Protein AF-A0A1M6AS13-F1 (afdb_monomer_lite)

InterPro domains:
  IPR032466 Metal-dependent hydrolase [SSF51556] (1-88)

Structure (mmCIF, N/CA/C/O backbone):
data_AF-A0A1M6AS13-F1
#
_entry.id   AF-A0A1M6AS13-F1
#
loop_
_atom_site.group_PDB
_atom_site.id
_atom_site.type_symbol
_atom_site.label_atom_id
_atom_site.label_alt_id
_atom_site.label_comp_id
_atom_site.label_asym_id
_atom_site.label_entity_id
_atom_site.label_seq_id
_atom_site.pdbx_PDB_ins_code
_atom_site.Cartn_x
_atom_site.Cartn_y
_atom_site.Cartn_z
_atom_site.occupancy
_atom_site.B_iso_or_equiv
_atom_site.auth_seq_id
_atom_site.auth_comp_id
_atom_site.auth_asym_id
_atom_site.auth_atom_id
_atom_site.pdbx_PDB_model_num
ATOM 1 N N . MET A 1 1 ? -21.217 3.360 7.317 1.00 77.12 1 MET A N 1
ATOM 2 C CA . MET A 1 1 ? -19.810 2.975 7.561 1.00 77.12 1 MET A CA 1
ATOM 3 C C . MET A 1 1 ? -19.471 2.854 9.046 1.00 77.12 1 MET A C 1
ATOM 5 O O . MET A 1 1 ? -19.304 1.737 9.492 1.00 77.12 1 MET A O 1
ATOM 9 N N . ARG A 1 2 ? -19.436 3.924 9.858 1.00 86.31 2 ARG A N 1
ATOM 10 C CA . ARG A 1 2 ? -18.914 3.849 11.251 1.00 86.31 2 ARG A CA 1
ATOM 11 C C . ARG A 1 2 ? -19.588 2.840 12.194 1.00 86.31 2 ARG A C 1
ATOM 13 O O . ARG A 1 2 ? -18.895 2.219 12.985 1.00 86.31 2 ARG A O 1
ATOM 20 N N . ALA A 1 3 ? -20.916 2.716 12.149 1.00 88.69 3 ALA A N 1
ATOM 21 C CA . ALA A 1 3 ? -21.631 1.748 12.988 1.00 88.69 3 ALA A CA 1
ATOM 22 C C . ALA A 1 3 ? -21.252 0.307 12.611 1.00 88.69 3 ALA A C 1
ATOM 24 O O . ALA A 1 3 ? -20.806 -0.436 13.471 1.00 88.69 3 ALA A O 1
ATOM 25 N N . LEU A 1 4 ? -21.306 -0.007 11.312 1.00 90.00 4 LEU A N 1
ATOM 26 C CA . LEU A 1 4 ? -20.893 -1.302 10.761 1.00 90.00 4 LEU A CA 1
ATOM 27 C C . LEU A 1 4 ? -19.422 -1.612 11.054 1.00 90.00 4 LEU A C 1
ATOM 29 O O . LEU A 1 4 ? -19.088 -2.724 11.428 1.00 90.00 4 LEU A O 1
ATOM 33 N N . GLY A 1 5 ? -18.540 -0.618 10.923 1.00 87.94 5 GLY A N 1
ATOM 34 C CA . GLY A 1 5 ? -17.125 -0.801 11.229 1.00 87.94 5 GLY A CA 1
ATOM 35 C C . GLY A 1 5 ? -16.879 -1.070 12.714 1.00 87.94 5 GLY A C 1
ATOM 36 O O . GLY A 1 5 ? -16.049 -1.900 13.039 1.00 87.94 5 GLY A O 1
ATOM 37 N N . ARG A 1 6 ? -17.623 -0.437 13.631 1.00 87.94 6 ARG A N 1
ATOM 38 C CA . ARG A 1 6 ? -17.525 -0.772 15.062 1.00 87.94 6 ARG A CA 1
ATOM 39 C C . ARG A 1 6 ? -18.022 -2.177 15.366 1.00 87.94 6 ARG A C 1
ATOM 41 O O . ARG A 1 6 ? -17.339 -2.894 16.079 1.00 87.94 6 ARG A O 1
ATOM 48 N N . GLU A 1 7 ? -19.164 -2.555 14.805 1.00 91.12 7 GLU A N 1
ATOM 49 C CA . GLU A 1 7 ? -19.725 -3.900 14.954 1.00 91.12 7 GLU A CA 1
ATOM 50 C C . GLU A 1 7 ? -18.743 -4.971 14.457 1.00 91.12 7 GLU A C 1
ATOM 52 O O . GLU A 1 7 ? -18.487 -5.948 15.152 1.00 91.12 7 GLU A O 1
ATOM 57 N N . ALA A 1 8 ? -18.115 -4.740 13.302 1.00 89.62 8 ALA A N 1
ATOM 58 C CA . ALA A 1 8 ? -17.075 -5.605 12.754 1.00 89.62 8 ALA A CA 1
ATOM 59 C C . ALA A 1 8 ? -15.860 -5.733 13.694 1.00 89.62 8 ALA A C 1
ATOM 61 O O . ALA A 1 8 ? -15.413 -6.838 13.991 1.00 89.62 8 ALA A O 1
ATOM 62 N N . MET A 1 9 ? -15.354 -4.617 14.227 1.00 87.88 9 MET A N 1
ATOM 63 C CA . MET A 1 9 ? -14.234 -4.649 15.178 1.00 87.88 9 MET A CA 1
ATOM 64 C C . MET A 1 9 ? -14.615 -5.349 16.495 1.00 87.88 9 MET A C 1
ATOM 66 O O . MET A 1 9 ? -13.810 -6.090 17.053 1.00 87.88 9 MET A O 1
ATOM 70 N N . GLU A 1 10 ? -15.847 -5.171 16.985 1.00 88.19 10 GLU A N 1
ATOM 71 C CA . GLU A 1 10 ? -16.383 -5.892 18.153 1.00 88.19 10 GLU A CA 1
ATOM 72 C C . GLU A 1 10 ? -16.534 -7.399 17.892 1.00 88.19 10 GLU A C 1
ATOM 74 O O . GLU A 1 10 ? -16.391 -8.200 18.817 1.00 88.19 10 GLU A O 1
ATOM 79 N N . ALA A 1 11 ? -16.754 -7.794 16.635 1.00 91.69 11 ALA A N 1
ATOM 80 C CA . ALA A 1 11 ? -16.775 -9.186 16.198 1.00 91.69 11 ALA A CA 1
ATOM 81 C C . ALA A 1 11 ? -15.372 -9.821 16.068 1.00 91.69 11 ALA A C 1
ATOM 83 O O . ALA A 1 11 ? -15.275 -11.020 15.808 1.00 91.69 11 ALA A O 1
ATOM 84 N N . GLY A 1 12 ? -14.296 -9.056 16.294 1.00 88.69 12 GLY A N 1
ATOM 85 C CA . GLY A 1 12 ? -12.916 -9.550 16.302 1.00 88.69 12 GLY A CA 1
ATOM 86 C C . GLY A 1 12 ? -12.116 -9.261 15.032 1.00 88.69 12 GLY A C 1
ATOM 87 O O . GLY A 1 12 ? -11.034 -9.826 14.868 1.00 88.69 12 GLY A O 1
ATOM 88 N N . GLU A 1 13 ? -12.612 -8.395 14.144 1.00 88.69 13 GLU A N 1
ATOM 89 C CA . GLU A 1 13 ? -11.827 -7.928 12.999 1.00 88.69 13 GLU A CA 1
ATOM 90 C C . GLU A 1 13 ? -10.572 -7.169 13.451 1.00 88.69 13 GLU A C 1
ATOM 92 O O . GLU A 1 13 ? -10.572 -6.432 14.440 1.00 88.69 13 GLU A O 1
ATOM 97 N N . LEU A 1 14 ? -9.483 -7.343 12.701 1.00 86.88 14 LEU A N 1
ATOM 98 C CA . LEU A 1 14 ? -8.167 -6.794 13.051 1.00 86.88 14 LEU A CA 1
ATOM 99 C C . LEU A 1 14 ? -7.941 -5.372 12.519 1.00 86.88 14 LEU A C 1
ATOM 101 O O . LEU A 1 14 ? -6.972 -4.705 12.895 1.00 86.88 14 LEU A O 1
ATOM 105 N N . GLY A 1 15 ? -8.794 -4.908 11.607 1.00 89.75 15 GLY A N 1
ATOM 106 C CA . GLY A 1 15 ? -8.512 -3.698 10.858 1.00 89.75 15 GLY A CA 1
ATOM 107 C C . GLY A 1 15 ? -9.488 -3.390 9.733 1.00 89.75 15 GLY A C 1
ATOM 108 O O . GLY A 1 15 ? -10.578 -3.949 9.645 1.00 89.75 15 GLY A O 1
ATOM 109 N N . LEU A 1 16 ? -9.071 -2.474 8.862 1.00 91.88 16 LEU A N 1
ATOM 110 C CA . LEU A 1 16 ? -9.825 -2.036 7.690 1.00 91.88 16 LEU A CA 1
ATOM 111 C C . LEU A 1 16 ? -8.931 -2.080 6.453 1.00 91.88 16 LEU A C 1
ATOM 113 O O . LEU A 1 16 ? -7.812 -1.574 6.489 1.00 91.88 16 LEU A O 1
ATOM 117 N N . SER A 1 17 ? -9.463 -2.601 5.349 1.00 93.38 17 SER A N 1
ATOM 118 C CA . SER A 1 17 ? -8.851 -2.479 4.026 1.00 93.38 17 SER A CA 1
ATOM 119 C C . SER A 1 17 ? -9.636 -1.513 3.135 1.00 93.38 17 SER A C 1
ATOM 121 O O . SER A 1 17 ? -10.853 -1.367 3.276 1.00 93.38 17 SER A O 1
ATOM 123 N N . THR A 1 18 ? -8.949 -0.836 2.213 1.00 94.31 18 THR A N 1
ATOM 124 C CA . THR A 1 18 ? -9.572 0.059 1.222 1.00 94.31 18 THR A CA 1
ATOM 125 C C . THR A 1 18 ? -9.008 -0.144 -0.180 1.00 94.31 18 THR A C 1
ATOM 127 O O . THR A 1 18 ? -7.869 -0.575 -0.349 1.00 94.31 18 THR A O 1
ATOM 130 N N . GLY A 1 19 ? -9.814 0.188 -1.193 1.00 94.75 19 GLY A N 1
ATOM 131 C CA . GLY A 1 19 ? -9.405 0.211 -2.597 1.00 94.75 19 GLY A CA 1
ATOM 132 C C . GLY A 1 19 ? -9.729 1.548 -3.246 1.00 94.75 19 GLY A C 1
ATOM 133 O O . GLY A 1 19 ? -10.820 1.725 -3.784 1.00 94.75 19 GLY A O 1
ATOM 134 N N . LEU A 1 20 ? -8.795 2.496 -3.163 1.00 95.75 20 LEU A N 1
ATOM 135 C CA . LEU A 1 20 ? -9.002 3.891 -3.563 1.00 95.75 20 LEU A CA 1
ATOM 136 C C . LEU A 1 20 ? -8.778 4.129 -5.057 1.00 95.75 20 LEU A C 1
ATOM 138 O O . LEU A 1 20 ? -9.250 5.132 -5.587 1.00 95.75 20 LEU A O 1
ATOM 142 N N . LEU A 1 21 ? -8.099 3.211 -5.748 1.00 93.88 21 LEU A N 1
ATOM 143 C CA . LEU A 1 21 ? -7.934 3.269 -7.201 1.00 93.88 21 LEU A CA 1
ATOM 144 C C . LEU A 1 21 ? -9.266 3.060 -7.948 1.00 93.88 21 LEU A C 1
ATOM 146 O O . LEU A 1 21 ? -9.459 3.578 -9.047 1.00 93.88 21 LEU A O 1
ATOM 150 N N . TYR A 1 22 ? -10.203 2.315 -7.357 1.00 91.94 22 TYR A N 1
ATOM 151 C CA . TYR A 1 22 ? -11.423 1.860 -8.026 1.00 91.94 22 TYR A CA 1
ATOM 152 C C . TYR A 1 22 ? -12.679 2.541 -7.484 1.00 91.94 22 TYR A C 1
ATOM 154 O O . TYR A 1 22 ? -12.740 2.963 -6.330 1.00 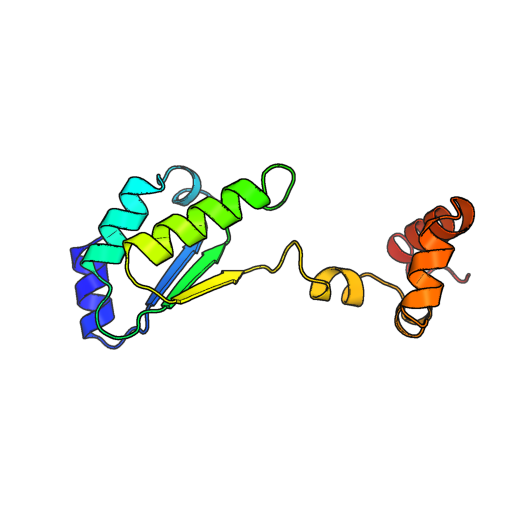91.94 22 TYR A O 1
ATOM 162 N N . ALA A 1 23 ? -13.732 2.593 -8.301 1.00 93.50 23 ALA A N 1
ATOM 163 C CA . ALA A 1 23 ? -15.052 2.958 -7.805 1.00 93.50 23 ALA A CA 1
ATOM 164 C C . ALA A 1 23 ? -15.581 1.883 -6.826 1.00 93.50 23 ALA A C 1
ATOM 166 O O . ALA A 1 23 ? -15.385 0.692 -7.073 1.00 93.50 23 ALA A O 1
ATOM 167 N N . PRO A 1 24 ? -16.284 2.273 -5.744 1.00 91.81 24 PRO A N 1
ATOM 168 C CA . PRO A 1 24 ? -16.618 3.650 -5.362 1.00 91.81 24 PRO A CA 1
ATOM 169 C C . PRO A 1 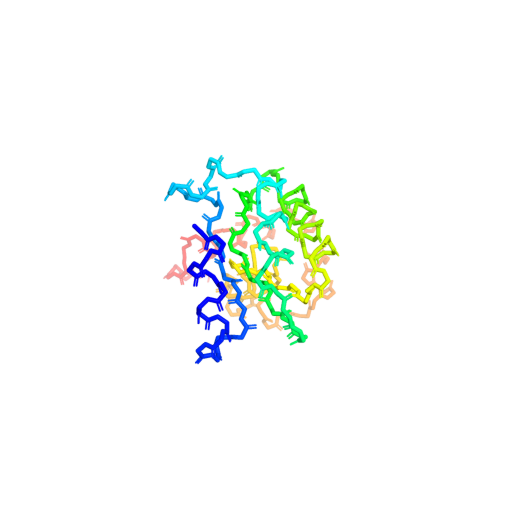24 ? -15.531 4.368 -4.537 1.00 91.81 24 PRO A C 1
ATOM 171 O O . PRO A 1 24 ? -15.662 5.566 -4.299 1.00 91.81 24 PRO A O 1
ATOM 174 N N . GLY A 1 25 ? -14.476 3.672 -4.100 1.00 91.81 25 GLY A N 1
ATOM 175 C CA . GLY A 1 25 ? -13.445 4.212 -3.202 1.00 91.81 25 GLY A CA 1
ATOM 176 C C . GLY A 1 25 ? -12.689 5.425 -3.754 1.00 91.81 25 GLY A C 1
ATOM 177 O O . GLY A 1 25 ? -12.271 6.292 -2.988 1.00 91.81 25 GLY A O 1
ATOM 178 N N . CYS A 1 26 ? -12.588 5.558 -5.077 1.00 93.81 26 CYS A N 1
ATOM 179 C CA . CYS A 1 26 ? -11.953 6.706 -5.723 1.00 93.81 26 CYS A CA 1
ATOM 180 C C . CYS A 1 26 ? -12.650 8.050 -5.450 1.00 93.81 26 CYS A C 1
ATOM 182 O O . CYS A 1 26 ? -12.008 9.093 -5.574 1.00 93.81 26 CYS A O 1
ATOM 184 N N . PHE A 1 27 ? -13.919 8.044 -5.026 1.00 95.06 27 PHE A N 1
ATOM 185 C CA . PHE A 1 27 ? -14.654 9.252 -4.632 1.00 95.06 27 PHE A CA 1
ATOM 186 C C . PHE A 1 27 ? -14.500 9.602 -3.149 1.00 95.06 27 PHE A C 1
ATOM 188 O O . PHE A 1 27 ? -14.867 10.701 -2.738 1.00 95.06 27 PHE A O 1
ATOM 195 N N . THR A 1 28 ? -13.982 8.682 -2.335 1.00 94.94 28 THR A N 1
ATOM 196 C CA . THR A 1 28 ? -13.810 8.893 -0.897 1.00 94.94 28 THR A CA 1
ATOM 197 C C . THR A 1 28 ? -12.634 9.827 -0.642 1.00 94.94 28 THR A C 1
ATOM 199 O O . THR A 1 28 ? -11.561 9.636 -1.219 1.00 94.94 28 THR A O 1
ATOM 202 N N . THR A 1 29 ? -12.807 10.816 0.237 1.00 95.00 29 THR A N 1
ATOM 203 C CA . THR A 1 29 ? -11.725 11.744 0.593 1.00 95.00 29 THR A CA 1
ATOM 204 C C . THR A 1 29 ? -10.875 11.221 1.748 1.00 95.00 29 THR A C 1
ATOM 206 O O . THR A 1 29 ? -11.318 10.410 2.570 1.00 95.00 29 THR A O 1
ATOM 209 N N . LYS A 1 30 ? -9.651 11.743 1.848 1.00 95.31 30 LYS A N 1
ATOM 210 C CA . LYS A 1 30 ? -8.740 11.502 2.970 1.00 95.31 30 LYS A CA 1
ATOM 211 C C . LYS A 1 30 ? -9.386 11.806 4.325 1.00 95.31 30 LYS A C 1
ATOM 213 O O . LYS A 1 30 ? -9.209 11.060 5.290 1.00 95.31 30 LYS A O 1
ATOM 218 N N . GLU A 1 31 ? -10.151 12.892 4.408 1.00 95.38 31 GLU A N 1
ATOM 219 C CA . GLU A 1 31 ? -10.809 13.354 5.634 1.00 95.38 31 GLU A CA 1
ATOM 220 C C . GLU A 1 31 ? -11.924 12.399 6.062 1.00 95.38 31 GLU A C 1
ATOM 222 O O . GLU A 1 31 ? -12.041 12.084 7.248 1.00 95.38 31 GLU A O 1
ATOM 227 N N . GLU A 1 32 ? -12.714 11.905 5.104 1.00 94.19 32 GLU A N 1
ATOM 228 C CA . GLU A 1 32 ? -13.765 10.926 5.371 1.00 94.19 32 GLU A CA 1
ATOM 229 C C . GLU A 1 32 ? -13.172 9.614 5.901 1.00 94.19 32 GLU A C 1
ATOM 231 O O . GLU A 1 32 ? -13.622 9.111 6.936 1.00 94.19 32 GLU A O 1
ATOM 236 N N . LEU A 1 33 ? -12.119 9.096 5.258 1.00 94.25 33 LEU A N 1
ATOM 237 C CA . LEU A 1 33 ? -11.431 7.881 5.710 1.00 94.25 33 LEU A CA 1
ATOM 238 C C . LEU A 1 33 ? -10.808 8.061 7.085 1.00 94.25 33 LEU A C 1
ATOM 240 O O . LEU A 1 33 ? -11.063 7.253 7.972 1.00 94.25 33 LEU A O 1
ATOM 244 N N . SER A 1 34 ? -10.073 9.151 7.302 1.00 93.94 34 SER A N 1
ATOM 245 C CA . SER A 1 34 ? -9.487 9.468 8.609 1.00 93.94 34 SER A CA 1
ATOM 246 C C . SER A 1 34 ? -10.554 9.506 9.704 1.00 93.94 34 SER A C 1
ATOM 248 O O . SER A 1 34 ? -10.345 9.000 10.807 1.00 93.94 34 SER A O 1
ATOM 250 N N . TYR A 1 35 ? -11.721 10.084 9.409 1.00 91.88 35 TYR A N 1
ATOM 251 C CA . TYR A 1 35 ? -12.840 10.155 10.343 1.00 91.88 35 TYR A CA 1
ATOM 252 C C . TYR A 1 35 ? -13.466 8.785 10.639 1.00 91.88 35 TYR A C 1
ATOM 254 O O . TYR A 1 35 ? -13.850 8.516 11.780 1.00 91.88 35 TYR A O 1
ATOM 262 N N . ILE A 1 36 ? -13.567 7.910 9.636 1.00 91.06 36 ILE A N 1
ATOM 263 C CA . ILE A 1 36 ? -14.048 6.536 9.810 1.00 91.06 36 ILE A CA 1
ATOM 264 C C . ILE A 1 36 ? -13.034 5.718 10.609 1.00 91.06 36 ILE A C 1
ATOM 266 O O . ILE A 1 36 ? -13.420 5.148 11.629 1.00 91.06 36 ILE A O 1
ATOM 270 N N . CYS A 1 37 ? -11.763 5.709 10.200 1.00 92.50 37 CYS A N 1
ATOM 271 C CA . CYS A 1 37 ? -10.684 4.960 10.840 1.00 92.50 37 CYS A CA 1
ATOM 272 C C . CYS A 1 37 ? -10.582 5.318 12.328 1.00 92.50 37 CYS A C 1
ATOM 274 O O . CYS A 1 37 ? -10.716 4.436 13.170 1.00 92.50 37 CYS A O 1
ATOM 276 N N . LYS A 1 38 ? -10.527 6.614 12.676 1.00 90.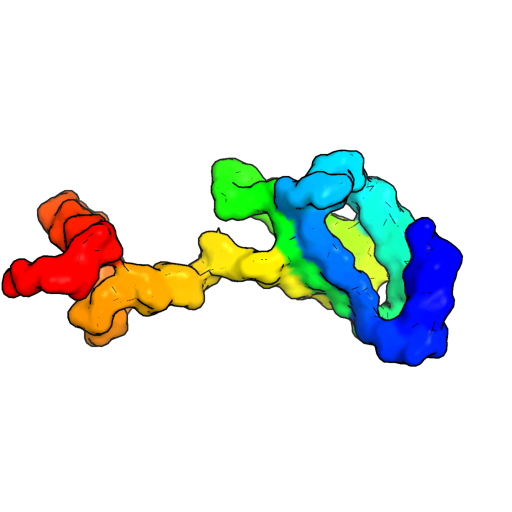50 38 LYS A N 1
ATOM 277 C CA . LYS A 1 38 ? -10.558 7.095 14.075 1.00 90.50 38 LYS A CA 1
ATOM 278 C C . LYS A 1 38 ? -11.735 6.558 14.893 1.00 90.50 38 LYS A C 1
ATOM 280 O O . LYS A 1 38 ? -11.636 6.418 16.107 1.00 90.50 38 LYS A O 1
ATOM 285 N N . ALA A 1 39 ? -12.882 6.331 14.255 1.00 87.81 39 ALA A N 1
ATOM 286 C CA . ALA A 1 39 ? -14.107 5.933 14.937 1.00 87.81 39 ALA A CA 1
ATOM 287 C C . ALA A 1 39 ? -14.237 4.418 15.158 1.00 87.81 39 ALA A C 1
ATOM 289 O O . ALA A 1 39 ? -15.084 4.021 15.968 1.00 87.81 39 ALA A O 1
ATOM 290 N N . ILE A 1 40 ? -13.475 3.602 14.421 1.00 88.38 40 ILE A N 1
ATOM 291 C CA . ILE A 1 40 ? -13.559 2.132 14.450 1.00 88.38 40 ILE A CA 1
ATOM 292 C C . ILE A 1 40 ? -12.301 1.497 15.056 1.00 88.38 40 ILE A C 1
ATOM 294 O O . ILE A 1 40 ? -12.385 0.450 15.686 1.00 88.38 40 ILE A O 1
ATOM 298 N N . PHE A 1 41 ? -11.150 2.153 14.938 1.00 85.62 41 PHE A N 1
ATOM 299 C CA . PHE A 1 41 ? -9.873 1.656 15.426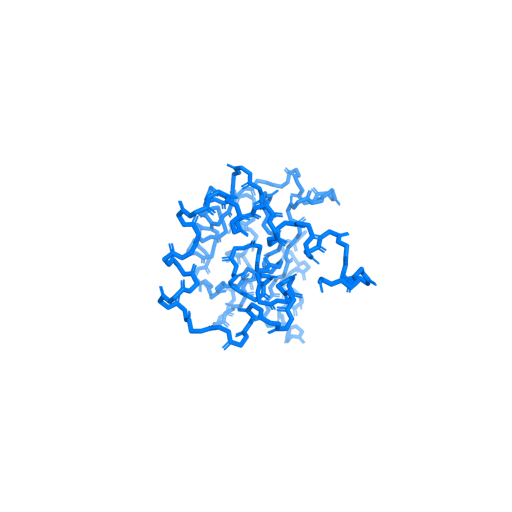 1.00 85.62 41 PHE A CA 1
ATOM 300 C C . PHE A 1 41 ? -9.745 1.783 16.949 1.00 85.62 41 PHE A C 1
ATOM 302 O O . PHE A 1 41 ? -9.769 2.872 17.523 1.00 85.62 41 PHE A O 1
ATOM 309 N N . ARG A 1 42 ? -9.603 0.630 17.610 1.00 74.00 42 ARG A N 1
ATOM 310 C CA . ARG A 1 42 ? -9.207 0.473 19.016 1.00 74.00 42 ARG A CA 1
ATOM 311 C C . ARG A 1 42 ? -8.100 -0.580 19.090 1.00 74.00 42 ARG A C 1
ATOM 313 O O . ARG A 1 42 ? -8.071 -1.459 18.246 1.00 74.00 42 ARG A O 1
ATOM 320 N N . TYR A 1 43 ? -7.216 -0.453 20.083 1.00 64.06 43 TYR A N 1
ATOM 321 C CA . TYR A 1 43 ? -6.080 -1.338 20.405 1.00 64.06 43 TYR A CA 1
ATOM 322 C C . TYR A 1 43 ? -5.381 -2.020 19.209 1.00 64.06 43 TYR A C 1
ATOM 324 O O . TYR A 1 43 ? -5.779 -3.090 18.767 1.00 64.06 43 TYR A O 1
ATOM 332 N N . ASN A 1 44 ? -4.256 -1.438 18.781 1.00 64.81 44 ASN A N 1
ATOM 333 C CA . ASN A 1 44 ? -3.331 -1.979 17.773 1.00 64.81 44 ASN A CA 1
ATOM 334 C C . ASN A 1 44 ? -3.950 -2.314 16.388 1.00 64.81 44 ASN A C 1
ATOM 336 O O . ASN A 1 44 ? -3.773 -3.431 15.898 1.00 64.81 44 ASN A O 1
ATOM 340 N N . PRO A 1 45 ? -4.668 -1.369 15.752 1.00 83.38 45 PRO A N 1
ATOM 341 C CA . PRO A 1 45 ? -5.412 -1.629 14.526 1.00 83.38 45 PRO A CA 1
ATOM 342 C C . PRO A 1 45 ? -4.525 -1.563 13.279 1.00 83.38 45 PRO A C 1
ATOM 344 O O . PRO A 1 45 ? -3.573 -0.779 13.213 1.00 83.38 45 PRO A O 1
ATOM 347 N N . ILE A 1 46 ? -4.890 -2.355 12.270 1.00 89.25 46 ILE A N 1
ATOM 348 C CA . ILE A 1 46 ? -4.221 -2.385 10.967 1.00 89.25 46 ILE A CA 1
ATOM 349 C C . ILE A 1 46 ? -5.097 -1.676 9.927 1.00 89.25 46 ILE A C 1
ATOM 351 O O . ILE A 1 46 ? -6.269 -2.003 9.743 1.00 89.25 46 ILE A O 1
ATOM 355 N N . TYR A 1 47 ? -4.525 -0.710 9.218 1.00 93.62 47 TYR A N 1
ATOM 356 C CA . TYR A 1 47 ? -5.098 -0.140 8.006 1.00 93.62 47 TYR A CA 1
ATOM 357 C C . TYR A 1 47 ? -4.344 -0.701 6.804 1.00 93.62 47 TYR A C 1
ATOM 359 O O . TYR A 1 47 ? -3.120 -0.645 6.770 1.00 93.62 47 TYR A O 1
ATOM 367 N N . THR A 1 48 ? -5.048 -1.231 5.812 1.00 93.94 48 THR A N 1
ATOM 368 C CA . THR A 1 48 ? -4.428 -1.627 4.545 1.00 93.94 48 THR A CA 1
ATOM 369 C C . THR A 1 48 ? -5.084 -0.895 3.384 1.00 93.94 48 THR A C 1
ATOM 371 O O . THR A 1 48 ? -6.278 -0.575 3.417 1.00 93.94 48 THR A O 1
ATOM 374 N N . SER A 1 49 ? -4.316 -0.575 2.346 1.00 93.38 49 SER A N 1
ATOM 375 C CA . SER A 1 49 ? -4.876 0.131 1.193 1.00 93.38 49 SER A CA 1
ATOM 376 C C . SER A 1 49 ? -4.242 -0.274 -0.124 1.00 93.38 49 SER A C 1
ATOM 378 O O . SER A 1 49 ? -3.020 -0.211 -0.267 1.00 93.38 49 SER A O 1
ATOM 380 N N . HIS A 1 50 ? -5.102 -0.518 -1.109 1.00 94.12 50 HIS A N 1
ATOM 381 C CA . HIS A 1 50 ? -4.791 -0.229 -2.499 1.00 94.12 50 HIS A CA 1
ATOM 382 C C . HIS A 1 50 ? -4.959 1.273 -2.698 1.00 94.12 50 HIS A C 1
ATOM 384 O O . HIS A 1 50 ? -6.073 1.810 -2.688 1.00 94.12 50 HIS A O 1
ATOM 390 N N . ILE A 1 51 ? -3.814 1.945 -2.777 1.00 94.56 51 ILE A N 1
ATOM 391 C CA . ILE A 1 51 ? -3.699 3.401 -2.801 1.00 94.56 51 ILE A CA 1
ATOM 392 C C . ILE A 1 51 ? -4.326 3.996 -4.064 1.00 94.56 51 ILE A C 1
ATOM 394 O O . ILE A 1 51 ? -4.600 3.312 -5.046 1.00 94.56 51 ILE A O 1
ATOM 398 N N . ARG A 1 52 ? -4.608 5.297 -4.025 1.00 94.62 52 ARG A N 1
ATOM 399 C CA . ARG A 1 52 ? -5.424 5.962 -5.046 1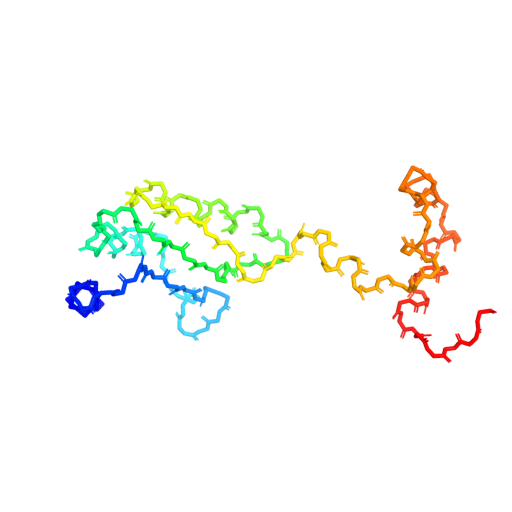.00 94.62 52 ARG A CA 1
ATOM 400 C C . ARG A 1 52 ? -4.777 6.007 -6.424 1.00 94.62 52 ARG A C 1
ATOM 402 O O . ARG A 1 52 ? -5.478 5.977 -7.433 1.00 94.62 52 ARG A O 1
ATOM 409 N N . ASN A 1 53 ? -3.460 6.124 -6.469 1.00 92.19 53 ASN A N 1
ATOM 410 C CA . ASN A 1 53 ? -2.695 6.148 -7.699 1.00 92.19 53 ASN A CA 1
ATOM 411 C C . ASN A 1 53 ? -1.388 5.392 -7.501 1.00 92.19 53 ASN A C 1
ATOM 413 O O . ASN A 1 53 ? -0.695 5.578 -6.505 1.00 92.19 53 ASN A O 1
ATOM 417 N N . GLU A 1 54 ? -1.050 4.580 -8.493 1.00 89.81 54 GLU A N 1
ATOM 418 C CA . GLU A 1 54 ? 0.157 3.759 -8.479 1.00 89.81 54 GLU A CA 1
ATOM 419 C C . GLU A 1 54 ? 1.147 4.120 -9.599 1.00 89.81 54 GLU A C 1
ATOM 421 O O . GLU A 1 54 ? 2.138 3.429 -9.815 1.00 89.81 54 GLU A O 1
ATOM 426 N N . GLY A 1 55 ? 0.865 5.193 -10.340 1.00 85.69 55 GLY A N 1
ATOM 427 C CA . GLY A 1 55 ? 1.701 5.708 -11.418 1.00 85.69 55 GLY A CA 1
ATOM 428 C C . GLY A 1 55 ? 2.294 7.063 -11.047 1.00 85.69 55 GLY A C 1
ATOM 429 O O . GLY A 1 55 ? 3.019 7.203 -10.065 1.00 85.69 55 GLY A O 1
ATOM 430 N N . ASN A 1 56 ? 1.966 8.088 -11.831 1.00 88.81 56 ASN A N 1
ATOM 431 C CA . ASN A 1 56 ? 2.600 9.407 -11.733 1.00 88.81 56 ASN A CA 1
ATOM 432 C C . ASN A 1 56 ? 2.320 10.166 -10.422 1.00 88.81 56 ASN A C 1
ATOM 434 O O . ASN A 1 56 ? 2.985 11.166 -10.176 1.00 88.81 56 ASN A O 1
ATOM 438 N N . HIS A 1 57 ? 1.363 9.713 -9.604 1.00 91.31 57 HIS A N 1
ATOM 439 C CA . HIS A 1 57 ? 1.032 10.304 -8.299 1.00 91.31 57 HIS A CA 1
ATOM 440 C C . HIS A 1 57 ? 1.197 9.306 -7.147 1.00 91.31 57 HIS A C 1
ATOM 442 O O . HIS A 1 57 ? 0.451 9.328 -6.160 1.00 91.31 57 HIS A O 1
ATOM 448 N N . LEU A 1 58 ? 2.138 8.373 -7.300 1.00 90.00 58 LEU A N 1
ATOM 449 C CA . LEU A 1 58 ? 2.422 7.348 -6.305 1.00 90.00 58 LEU A CA 1
ATOM 450 C C . LEU A 1 58 ? 2.799 7.956 -4.947 1.00 90.00 58 LEU A C 1
ATOM 452 O O . LEU A 1 58 ? 2.258 7.548 -3.924 1.00 90.00 58 LEU A O 1
ATOM 456 N N . ILE A 1 59 ? 3.713 8.931 -4.926 1.00 91.75 59 ILE A N 1
ATOM 457 C CA . ILE A 1 59 ? 4.241 9.502 -3.677 1.00 91.75 59 ILE A CA 1
ATOM 458 C C . ILE A 1 59 ? 3.131 10.204 -2.893 1.00 91.75 59 ILE A C 1
ATOM 460 O O . ILE A 1 59 ? 2.999 10.007 -1.688 1.00 91.75 59 ILE A O 1
ATOM 464 N N . GLU A 1 60 ? 2.286 10.967 -3.580 1.00 95.12 60 GLU A N 1
ATOM 465 C CA . GLU A 1 60 ? 1.138 11.649 -2.993 1.00 95.12 60 GLU A CA 1
ATOM 466 C C . GLU A 1 60 ? 0.095 10.654 -2.473 1.00 95.12 60 GLU A C 1
ATOM 468 O O . GLU A 1 60 ? -0.501 10.883 -1.423 1.00 95.12 60 GLU A O 1
ATOM 473 N N . SER A 1 61 ? -0.097 9.530 -3.168 1.00 94.31 61 SER A N 1
ATOM 474 C CA . SER A 1 61 ? -1.039 8.482 -2.754 1.00 94.31 61 SER A CA 1
ATOM 475 C C . SER A 1 61 ? -0.537 7.688 -1.547 1.00 94.31 61 SER A C 1
ATOM 477 O O . SER A 1 61 ? -1.322 7.338 -0.667 1.00 94.31 61 SER A O 1
ATOM 479 N N . VAL A 1 62 ? 0.773 7.436 -1.467 1.00 93.00 62 VAL A N 1
ATOM 480 C CA . VAL A 1 62 ? 1.405 6.865 -0.270 1.00 93.00 62 VAL A CA 1
ATOM 481 C C . VAL A 1 62 ? 1.283 7.843 0.897 1.00 93.00 62 VAL A C 1
ATOM 483 O O . VAL A 1 62 ? 0.872 7.438 1.982 1.00 93.00 62 VAL A O 1
ATOM 486 N N . GLN A 1 63 ? 1.557 9.132 0.676 1.00 95.31 63 GLN A N 1
ATOM 487 C CA . GLN A 1 63 ? 1.408 10.155 1.712 1.00 95.31 63 GLN A CA 1
ATOM 488 C C . GLN A 1 63 ? -0.044 10.268 2.201 1.00 95.31 63 GLN A C 1
ATOM 490 O O . GLN A 1 63 ? -0.267 10.348 3.404 1.00 95.31 63 GLN A O 1
ATOM 495 N N . GLU A 1 64 ? -1.039 10.205 1.305 1.00 96.69 64 GLU A N 1
ATOM 496 C CA . GLU A 1 64 ? -2.460 10.164 1.683 1.00 96.69 64 GLU A CA 1
ATOM 497 C C . GLU A 1 64 ? -2.751 9.006 2.647 1.00 96.69 64 GLU A C 1
ATOM 499 O O . GLU A 1 64 ? -3.442 9.189 3.651 1.00 96.69 64 GLU A O 1
ATOM 504 N N . ALA A 1 65 ? -2.223 7.819 2.362 1.00 94.81 65 ALA A N 1
ATOM 505 C CA . ALA A 1 65 ? -2.468 6.642 3.178 1.00 94.81 65 ALA A CA 1
ATOM 506 C C . ALA A 1 65 ? -1.768 6.716 4.550 1.00 94.81 65 ALA A C 1
ATOM 508 O O . ALA A 1 65 ? -2.379 6.365 5.564 1.00 94.81 65 ALA A O 1
ATOM 509 N N . LEU A 1 66 ? -0.541 7.249 4.592 1.00 94.56 66 LEU A N 1
ATOM 510 C CA . LEU A 1 66 ? 0.196 7.513 5.833 1.00 94.56 66 LEU A CA 1
ATOM 511 C C . LEU A 1 66 ? -0.515 8.551 6.708 1.00 94.56 66 LEU A C 1
ATOM 513 O O . LEU A 1 66 ? -0.700 8.308 7.897 1.00 94.56 66 LEU A O 1
ATOM 517 N N . ASP A 1 67 ? -0.987 9.653 6.120 1.00 96.25 67 ASP A N 1
ATOM 518 C CA . ASP A 1 67 ? -1.752 10.687 6.825 1.00 96.25 67 ASP A CA 1
ATOM 519 C C . ASP A 1 67 ? -3.010 10.099 7.495 1.00 96.25 67 ASP A C 1
ATOM 521 O O . ASP A 1 67 ? -3.334 10.436 8.636 1.00 96.25 67 ASP A O 1
ATOM 525 N N . ILE A 1 68 ? -3.735 9.210 6.798 1.00 95.38 68 ILE A N 1
ATOM 526 C CA . ILE A 1 68 ? -4.931 8.535 7.335 1.00 95.38 68 ILE A CA 1
ATOM 527 C C . ILE A 1 68 ? -4.554 7.639 8.516 1.00 95.38 68 ILE A C 1
ATOM 529 O O . ILE A 1 68 ? -5.232 7.658 9.550 1.00 95.38 68 ILE A O 1
ATOM 533 N N . ALA A 1 69 ? -3.490 6.849 8.363 1.00 93.44 69 ALA A N 1
ATOM 534 C CA . ALA A 1 69 ? -3.016 5.928 9.385 1.00 93.44 69 ALA A CA 1
ATOM 535 C C . ALA A 1 69 ? -2.548 6.665 10.644 1.00 93.44 69 ALA A C 1
ATOM 537 O O . ALA A 1 69 ? -2.972 6.321 11.749 1.00 93.44 69 ALA A O 1
ATOM 538 N N . GLU A 1 70 ? -1.746 7.718 10.474 1.00 93.12 70 GLU A N 1
ATOM 539 C CA . GLU A 1 70 ? -1.258 8.569 11.558 1.00 93.12 70 GLU A CA 1
ATOM 540 C C . GLU A 1 70 ? -2.423 9.239 12.285 1.00 93.12 70 GLU A C 1
ATOM 542 O O . GLU A 1 70 ? -2.524 9.164 13.512 1.00 93.12 70 GLU A O 1
ATOM 547 N N . ALA A 1 71 ? -3.368 9.814 11.535 1.00 92.31 71 ALA A N 1
ATOM 548 C CA . ALA A 1 71 ? -4.548 10.432 12.117 1.00 92.31 71 ALA A CA 1
ATOM 549 C C . ALA A 1 71 ? -5.361 9.436 12.961 1.00 92.31 71 ALA A C 1
ATOM 551 O O . ALA A 1 71 ? -5.962 9.834 13.961 1.00 92.31 71 ALA A O 1
ATOM 552 N N . ALA A 1 72 ? -5.403 8.162 12.574 1.00 90.19 72 ALA A N 1
ATOM 553 C CA . ALA A 1 72 ? -6.150 7.123 13.274 1.00 90.19 72 ALA A CA 1
ATOM 554 C C . ALA A 1 72 ? -5.331 6.340 14.320 1.00 90.19 72 ALA A C 1
ATOM 556 O O . ALA A 1 72 ? -5.908 5.506 15.017 1.00 90.19 72 ALA A O 1
ATOM 557 N N . GLY A 1 73 ? -4.024 6.598 14.451 1.00 90.88 73 GLY A N 1
ATOM 558 C CA . GLY A 1 73 ? -3.131 5.849 15.339 1.00 90.88 73 GLY A CA 1
ATOM 559 C C . GLY A 1 73 ? -2.994 4.368 14.961 1.00 90.88 73 GLY A C 1
ATOM 560 O O . GLY A 1 73 ? -2.936 3.517 15.848 1.00 90.88 73 GLY A O 1
ATOM 561 N N . ALA A 1 74 ? -3.003 4.057 13.663 1.00 91.31 74 ALA A N 1
ATOM 562 C CA . ALA A 1 74 ? -2.961 2.697 13.130 1.00 91.31 74 ALA A CA 1
ATOM 563 C C . ALA A 1 74 ? -1.607 2.360 12.495 1.00 91.31 74 ALA A C 1
ATOM 565 O O . ALA A 1 74 ? -0.921 3.233 11.964 1.00 91.31 74 ALA A O 1
ATOM 566 N N . CYS A 1 75 ? -1.260 1.072 12.484 1.00 91.38 75 CYS A N 1
ATOM 567 C CA . CYS A 1 75 ? -0.221 0.566 11.590 1.00 91.38 75 CYS A CA 1
ATOM 568 C C . CYS A 1 75 ? -0.777 0.494 10.166 1.00 91.38 75 CYS A C 1
ATOM 570 O O . CYS A 1 75 ? -1.950 0.162 9.983 1.00 91.38 75 CYS A O 1
ATOM 572 N N . HIS A 1 76 ? 0.055 0.777 9.164 1.00 91.75 76 HIS A N 1
ATOM 573 C CA . HIS A 1 76 ? -0.372 0.796 7.767 1.00 91.75 76 HIS A CA 1
ATOM 574 C C . HIS A 1 76 ? 0.455 -0.125 6.877 1.00 91.75 76 HIS A C 1
ATOM 576 O O . HIS A 1 76 ? 1.672 -0.204 7.032 1.00 91.75 76 HIS A O 1
ATOM 582 N N . ASP A 1 77 ? -0.230 -0.795 5.952 1.00 90.69 77 ASP A N 1
ATOM 583 C CA . ASP A 1 77 ? 0.353 -1.574 4.860 1.00 90.69 77 ASP A CA 1
ATOM 584 C C . ASP A 1 77 ? -0.243 -1.136 3.508 1.00 90.69 77 ASP A C 1
ATOM 586 O O . ASP A 1 77 ? -1.447 -0.888 3.376 1.00 90.69 77 ASP A O 1
ATOM 590 N N . VAL A 1 78 ? 0.614 -1.041 2.491 1.00 89.50 78 VAL A N 1
ATOM 591 C CA . VAL A 1 78 ? 0.233 -0.704 1.112 1.00 89.50 78 VAL A CA 1
ATOM 592 C C . VAL A 1 78 ? 0.257 -1.971 0.274 1.00 89.50 78 VAL A C 1
ATOM 594 O O . VAL A 1 78 ? 1.281 -2.638 0.210 1.00 89.50 78 VAL A O 1
ATOM 597 N N . TYR A 1 79 ? -0.829 -2.256 -0.442 1.00 81.00 79 TYR A N 1
ATOM 598 C CA . TYR A 1 79 ? -0.889 -3.362 -1.395 1.00 81.00 79 TYR A CA 1
ATOM 599 C C . TYR A 1 79 ? -1.692 -2.963 -2.643 1.00 81.00 79 TYR A C 1
ATOM 601 O O . TYR A 1 79 ? -2.814 -2.492 -2.476 1.00 81.00 79 TYR A O 1
ATOM 609 N N . PRO A 1 80 ? -1.222 -3.242 -3.872 1.00 77.56 80 PRO A N 1
ATOM 610 C CA . PRO A 1 80 ? 0.029 -3.918 -4.211 1.00 77.56 80 PRO A CA 1
ATOM 611 C C . PRO A 1 80 ? 1.259 -3.019 -4.036 1.00 77.56 80 PRO A C 1
ATOM 613 O O . PRO A 1 80 ? 1.184 -1.796 -3.978 1.00 77.56 80 PRO A O 1
ATOM 616 N N . TYR A 1 81 ? 2.430 -3.647 -3.949 1.00 70.94 81 TYR A N 1
ATOM 617 C CA . TYR A 1 81 ? 3.699 -2.941 -3.805 1.00 70.94 81 TYR A CA 1
ATOM 618 C C . TYR A 1 81 ? 4.199 -2.437 -5.166 1.00 70.94 81 TYR A C 1
ATOM 620 O O . TYR A 1 81 ? 5.178 -2.944 -5.717 1.00 70.94 81 TYR A O 1
ATOM 628 N N . THR A 1 82 ? 3.518 -1.445 -5.737 1.00 64.06 82 THR A N 1
ATOM 629 C CA . THR A 1 82 ? 3.776 -0.960 -7.105 1.00 64.06 82 THR A CA 1
ATOM 630 C C . THR A 1 82 ? 5.169 -0.355 -7.297 1.00 64.06 82 THR A C 1
ATOM 632 O O . THR A 1 82 ? 5.660 -0.297 -8.420 1.00 64.06 82 THR A O 1
ATOM 635 N N . ALA A 1 83 ? 5.845 0.015 -6.206 1.00 55.69 83 ALA A N 1
ATOM 636 C CA . ALA A 1 83 ? 7.239 0.455 -6.199 1.00 55.69 83 ALA A CA 1
ATOM 637 C C . ALA A 1 83 ? 8.185 -0.436 -5.379 1.00 55.69 83 ALA A C 1
ATOM 639 O O . ALA A 1 83 ? 9.291 0.001 -5.054 1.00 55.69 83 ALA A O 1
ATOM 640 N N . SER A 1 84 ? 7.805 -1.674 -5.032 1.00 55.19 84 SER A N 1
ATOM 641 C CA . SER A 1 84 ? 8.808 -2.598 -4.493 1.00 55.19 84 SER A CA 1
ATOM 642 C C . SER A 1 84 ? 9.595 -3.279 -5.606 1.00 55.19 84 SER A C 1
ATOM 644 O O . SER A 1 84 ? 9.095 -3.574 -6.695 1.00 55.19 84 SER A O 1
ATOM 646 N N . SER A 1 85 ? 10.834 -3.637 -5.275 1.00 53.03 85 SER A N 1
ATOM 647 C CA . SER A 1 85 ? 11.648 -4.540 -6.085 1.00 53.03 85 SER A CA 1
ATOM 648 C C . SER A 1 85 ? 11.034 -5.938 -6.243 1.00 53.03 85 SER A C 1
ATOM 650 O O . SER A 1 85 ? 11.560 -6.742 -7.004 1.00 53.03 85 SER A O 1
ATOM 652 N N . THR A 1 86 ? 9.932 -6.263 -5.559 1.00 57.34 86 THR A N 1
ATOM 653 C CA . THR A 1 86 ? 9.223 -7.528 -5.784 1.00 57.34 86 THR A CA 1
ATOM 654 C C . THR A 1 86 ? 8.707 -7.594 -7.217 1.00 57.34 86 THR A C 1
ATOM 656 O O . THR A 1 86 ? 8.884 -8.622 -7.857 1.00 57.34 86 THR A O 1
ATOM 659 N N . THR A 1 87 ? 8.157 -6.498 -7.754 1.00 57.34 87 THR A N 1
ATOM 660 C CA . THR A 1 87 ? 7.656 -6.465 -9.137 1.00 57.34 87 THR A CA 1
ATOM 661 C C . THR A 1 87 ? 8.800 -6.458 -10.151 1.00 57.34 87 THR A C 1
ATOM 663 O O . THR A 1 87 ? 8.716 -7.170 -11.144 1.00 57.34 87 THR A O 1
ATOM 666 N N . ILE A 1 88 ? 9.902 -5.734 -9.895 1.00 65.06 88 ILE A N 1
ATOM 667 C CA . ILE A 1 88 ? 11.058 -5.755 -10.811 1.00 65.06 88 ILE A CA 1
ATOM 668 C C . ILE A 1 88 ? 11.719 -7.141 -10.839 1.00 65.06 88 ILE A C 1
ATOM 670 O O . ILE A 1 88 ? 12.031 -7.652 -11.903 1.00 65.06 88 ILE A O 1
ATOM 674 N N . GLY A 1 89 ? 11.866 -7.805 -9.689 1.00 65.38 89 GLY A N 1
ATOM 675 C CA . GLY A 1 89 ? 12.493 -9.125 -9.620 1.00 65.38 89 GLY A CA 1
ATOM 676 C C . GLY A 1 89 ? 11.716 -10.215 -10.361 1.00 65.38 89 GLY A C 1
ATOM 677 O O . GLY A 1 89 ? 12.333 -11.123 -10.904 1.00 65.38 89 GLY A O 1
ATOM 678 N N . VAL A 1 90 ? 10.381 -10.127 -10.411 1.00 70.00 90 VAL A N 1
ATOM 679 C CA . VAL A 1 90 ? 9.544 -11.112 -11.123 1.00 70.00 90 VAL A CA 1
ATOM 680 C C . VAL A 1 90 ? 9.380 -10.817 -12.613 1.00 70.00 90 VAL A C 1
ATOM 682 O O . VAL A 1 90 ? 9.023 -11.724 -13.360 1.00 70.00 90 VAL A O 1
ATOM 685 N N . THR A 1 91 ? 9.603 -9.574 -13.056 1.00 72.50 91 THR A N 1
ATOM 686 C CA . THR A 1 91 ? 9.533 -9.213 -14.481 1.00 72.50 91 THR A CA 1
ATOM 687 C C . THR A 1 91 ? 10.867 -9.376 -15.198 1.00 72.50 91 THR A C 1
ATOM 689 O O . THR A 1 91 ? 10.875 -9.528 -16.417 1.00 72.50 91 THR A O 1
ATOM 692 N N . LEU A 1 92 ? 11.988 -9.372 -14.471 1.00 82.56 92 LEU A N 1
ATOM 693 C CA . LEU A 1 92 ? 13.307 -9.626 -15.041 1.00 82.56 92 LEU A CA 1
ATOM 694 C C . LEU A 1 92 ? 13.458 -11.102 -15.455 1.00 82.56 92 LEU A C 1
ATOM 696 O O . LEU A 1 92 ? 13.149 -11.998 -14.664 1.00 82.56 92 LEU A O 1
ATOM 700 N N . PRO A 1 93 ? 13.994 -11.391 -1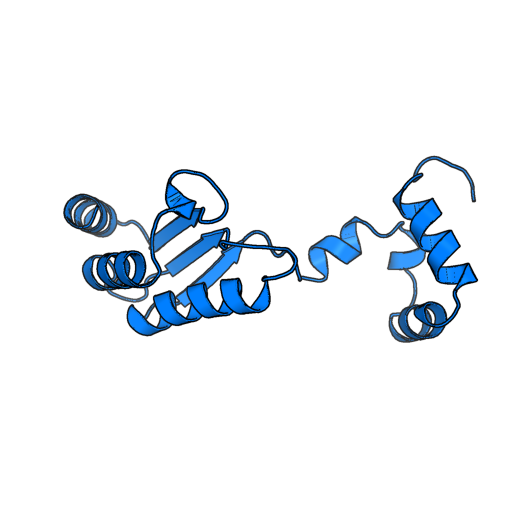6.654 1.00 84.75 93 PRO A N 1
ATOM 701 C CA . PRO A 1 93 ? 14.360 -12.755 -17.009 1.00 84.75 93 PRO A CA 1
ATOM 702 C C . PRO A 1 93 ? 15.421 -13.324 -16.052 1.00 84.75 93 PRO A C 1
ATOM 704 O O . PRO A 1 93 ? 16.240 -12.559 -15.529 1.00 84.75 93 PRO A O 1
ATOM 707 N N . PRO A 1 94 ? 15.486 -14.659 -15.871 1.00 83.19 94 PRO A N 1
ATOM 708 C CA . PRO A 1 94 ? 16.396 -15.294 -14.912 1.00 83.19 94 PRO A CA 1
ATOM 709 C C . PRO A 1 94 ? 17.861 -14.848 -15.036 1.00 83.19 94 PRO A C 1
ATOM 711 O O . PRO A 1 94 ? 18.516 -14.605 -14.026 1.00 83.19 94 PRO A O 1
ATOM 714 N N . SER A 1 95 ? 18.351 -14.638 -16.263 1.00 83.31 95 SER A N 1
ATOM 715 C CA . SER A 1 95 ? 19.722 -14.181 -16.536 1.00 83.31 95 SER A CA 1
ATOM 716 C C . SER A 1 95 ? 20.060 -12.814 -15.930 1.00 83.31 95 SER A C 1
ATOM 718 O O . SER A 1 95 ? 21.213 -12.560 -15.589 1.00 83.31 95 SER A O 1
ATOM 720 N N . TYR A 1 96 ? 19.073 -11.928 -15.783 1.00 86.19 96 TYR A N 1
ATOM 721 C CA . TYR A 1 96 ? 19.253 -10.611 -15.174 1.00 86.19 96 TYR A CA 1
ATOM 722 C C . TYR A 1 96 ? 19.071 -10.651 -13.654 1.00 86.19 96 TYR A C 1
ATOM 724 O O . TYR A 1 96 ? 19.683 -9.849 -12.955 1.00 86.19 96 TYR A O 1
ATOM 732 N N . VAL A 1 97 ? 18.279 -11.597 -13.139 1.00 83.31 97 VAL A N 1
ATOM 733 C CA . VAL A 1 97 ? 18.098 -11.820 -11.692 1.00 83.31 97 VAL A CA 1
ATOM 734 C C . VAL A 1 97 ? 19.355 -12.418 -11.058 1.00 83.31 97 VAL A C 1
ATOM 736 O O . VAL A 1 97 ? 19.701 -12.075 -9.931 1.00 83.31 97 VAL A O 1
ATOM 739 N N . GLU A 1 98 ? 20.063 -13.287 -11.780 1.00 86.38 98 GLU A N 1
ATOM 740 C CA . GLU A 1 98 ? 21.324 -13.891 -11.327 1.00 86.38 98 GLU A CA 1
ATOM 741 C C . GLU A 1 98 ? 22.515 -12.914 -11.355 1.00 86.38 98 GLU A C 1
ATOM 743 O O . GLU A 1 98 ? 23.576 -13.204 -10.797 1.00 86.38 98 GLU A O 1
ATOM 748 N N . MET A 1 99 ? 22.361 -11.750 -11.995 1.00 87.38 99 MET A N 1
ATOM 749 C CA . MET A 1 99 ? 23.412 -10.743 -12.095 1.00 87.38 99 MET A CA 1
ATOM 750 C C . MET A 1 99 ? 23.622 -10.025 -10.758 1.00 87.38 99 MET A C 1
ATOM 752 O O . MET A 1 99 ? 22.677 -9.624 -10.083 1.00 87.38 99 MET A O 1
ATOM 756 N N . ASP A 1 100 ? 24.885 -9.783 -10.402 1.00 91.69 100 ASP A N 1
ATOM 757 C CA . ASP A 1 100 ? 25.212 -8.941 -9.253 1.00 91.69 100 ASP A CA 1
ATOM 758 C C . ASP A 1 100 ? 24.614 -7.526 -9.401 1.00 91.69 100 ASP A C 1
ATOM 760 O O . ASP A 1 100 ? 24.744 -6.884 -10.448 1.00 91.69 100 ASP A O 1
ATOM 764 N N . VAL A 1 101 ? 24.017 -7.011 -8.320 1.00 85.56 101 VAL A N 1
ATOM 765 C CA . VAL A 1 101 ? 23.296 -5.726 -8.302 1.00 85.56 101 VAL A CA 1
ATOM 766 C C . VAL A 1 101 ? 24.186 -4.565 -8.744 1.00 85.56 101 VAL A C 1
ATOM 768 O O . VAL A 1 101 ? 23.737 -3.692 -9.486 1.00 85.56 101 VAL A O 1
ATOM 771 N N . SER A 1 102 ? 25.456 -4.534 -8.329 1.00 89.81 102 SER A N 1
ATOM 772 C CA . SER A 1 102 ? 26.360 -3.437 -8.696 1.00 89.81 102 SER A CA 1
ATOM 773 C C . SER A 1 102 ? 26.689 -3.444 -10.192 1.00 89.81 102 SER A C 1
ATOM 775 O O . SER A 1 102 ? 26.757 -2.388 -10.827 1.00 89.81 102 SER A O 1
ATOM 777 N N . THR A 1 103 ? 26.808 -4.639 -10.772 1.00 90.88 103 THR A N 1
ATOM 778 C CA . THR A 1 103 ? 27.010 -4.843 -12.210 1.00 90.88 103 THR A CA 1
ATOM 779 C C . THR A 1 103 ? 25.755 -4.477 -12.997 1.00 90.88 103 THR A C 1
ATOM 781 O O . THR A 1 103 ? 25.848 -3.724 -13.966 1.00 90.88 103 THR A O 1
ATOM 784 N N . PHE A 1 104 ? 24.579 -4.915 -12.542 1.00 90.19 104 PHE A N 1
ATOM 785 C CA . PHE A 1 104 ? 23.301 -4.563 -13.155 1.00 90.19 104 PHE A CA 1
ATOM 786 C C . PHE A 1 104 ? 23.101 -3.040 -13.194 1.00 90.19 104 PHE A C 1
ATOM 788 O O . PHE A 1 104 ? 22.885 -2.467 -14.261 1.00 90.19 104 PHE A O 1
ATOM 795 N N . LEU A 1 105 ? 23.297 -2.350 -12.062 1.00 89.38 105 LEU A N 1
ATOM 796 C CA . LEU A 1 105 ? 23.192 -0.887 -11.975 1.00 89.38 105 LEU A CA 1
ATOM 797 C C . LEU A 1 105 ? 24.208 -0.153 -12.862 1.00 89.38 105 LEU A C 1
ATOM 799 O O . LEU A 1 105 ? 23.912 0.923 -13.386 1.00 89.38 105 LEU A O 1
ATOM 803 N N . LYS A 1 106 ? 25.414 -0.705 -13.034 1.00 95.06 106 LYS A N 1
ATOM 804 C CA . LYS A 1 106 ? 26.410 -0.159 -13.964 1.00 95.06 106 LYS A CA 1
ATOM 805 C C . LYS A 1 106 ? 25.940 -0.299 -15.414 1.00 95.06 106 LYS A C 1
ATOM 807 O O . LYS A 1 106 ? 26.067 0.663 -16.169 1.00 95.06 106 LYS A O 1
ATOM 812 N N . ASN A 1 107 ? 25.394 -1.457 -15.775 1.00 93.75 107 ASN A N 1
ATOM 813 C CA . ASN A 1 107 ? 24.936 -1.762 -17.129 1.00 93.75 107 ASN A CA 1
ATOM 814 C C . ASN A 1 107 ? 23.682 -0.972 -17.520 1.00 93.75 107 ASN A C 1
ATOM 816 O O . ASN A 1 107 ? 23.539 -0.626 -18.684 1.00 93.75 107 ASN A O 1
ATOM 820 N N . LEU A 1 108 ? 22.834 -0.575 -16.563 1.00 92.06 108 LEU A N 1
ATOM 821 C CA . LEU A 1 108 ? 21.692 0.318 -16.825 1.00 92.06 108 LEU A CA 1
ATOM 822 C C . LEU A 1 108 ? 22.083 1.685 -17.420 1.00 92.06 108 LEU A C 1
ATOM 824 O O . LEU A 1 108 ? 21.221 2.400 -17.921 1.00 92.06 108 LEU A O 1
ATOM 828 N N . LYS A 1 109 ? 23.366 2.073 -17.372 1.00 93.88 109 LYS A N 1
ATOM 829 C CA . LYS A 1 109 ? 23.871 3.292 -18.027 1.00 93.88 109 LYS A CA 1
ATOM 830 C C . LYS A 1 109 ? 24.152 3.106 -19.523 1.00 93.88 109 LYS A C 1
ATOM 832 O O . LYS A 1 109 ? 24.408 4.095 -20.205 1.00 93.88 109 LYS A O 1
ATOM 837 N N . ASP A 1 110 ? 24.153 1.870 -20.015 1.00 96.31 110 ASP A N 1
ATOM 838 C CA . ASP A 1 110 ? 24.333 1.532 -21.423 1.00 96.31 110 ASP A CA 1
ATOM 839 C C . ASP A 1 110 ? 22.965 1.359 -22.098 1.00 96.31 110 ASP A C 1
ATOM 841 O O . ASP A 1 110 ? 22.195 0.460 -21.763 1.00 96.31 110 ASP A O 1
ATOM 845 N N . HIS A 1 111 ? 22.668 2.216 -23.077 1.00 94.25 111 HIS A N 1
ATOM 846 C CA . HIS A 1 111 ? 21.407 2.173 -23.816 1.00 94.25 111 HIS A CA 1
ATOM 847 C C . HIS A 1 111 ? 21.172 0.840 -24.534 1.00 94.25 111 HIS A C 1
ATOM 849 O O . HIS A 1 111 ? 20.036 0.378 -24.578 1.00 94.25 111 HIS A O 1
ATOM 855 N N . SER A 1 112 ? 22.224 0.192 -25.044 1.00 95.38 112 SER A N 1
ATOM 856 C CA . SER A 1 112 ? 22.072 -1.093 -25.735 1.00 95.38 112 SER A CA 1
ATOM 857 C C . SER A 1 112 ? 21.652 -2.201 -24.769 1.00 95.38 112 SER A C 1
ATOM 859 O O . SER A 1 112 ? 20.812 -3.034 -25.106 1.00 95.38 112 SER A O 1
ATOM 861 N N . PHE A 1 113 ? 22.186 -2.180 -23.546 1.00 94.31 113 PHE A N 1
ATOM 862 C CA . PHE A 1 113 ? 21.786 -3.109 -22.493 1.00 94.31 113 PHE A CA 1
ATOM 863 C C . PHE A 1 113 ? 20.323 -2.905 -22.089 1.00 94.31 113 PHE A C 1
ATOM 865 O O . PHE A 1 113 ? 19.596 -3.882 -21.917 1.00 94.31 113 PHE A O 1
ATOM 872 N N . VAL A 1 114 ? 19.881 -1.648 -21.968 1.00 92.19 114 VAL A N 1
ATOM 873 C CA . VAL A 1 114 ? 18.487 -1.320 -21.633 1.00 92.19 114 VAL A CA 1
ATOM 874 C C . VAL A 1 114 ? 17.527 -1.803 -22.722 1.00 92.19 114 VAL A C 1
ATOM 876 O O . VAL A 1 114 ? 16.518 -2.419 -22.392 1.00 92.19 114 VAL A O 1
ATOM 879 N N . GLU A 1 115 ? 17.857 -1.611 -24.002 1.00 93.62 115 GLU A N 1
ATOM 880 C CA . GLU A 1 115 ? 17.042 -2.115 -25.119 1.00 93.62 115 GLU A CA 1
ATOM 881 C C . GLU A 1 115 ? 16.957 -3.647 -25.127 1.00 93.62 115 GLU A C 1
ATOM 883 O O . GLU A 1 115 ? 15.874 -4.207 -25.290 1.00 93.62 115 GLU A O 1
ATOM 888 N N . GLN A 1 116 ? 18.076 -4.346 -24.908 1.00 91.25 116 GLN A N 1
ATOM 889 C CA . GLN A 1 116 ? 18.084 -5.811 -24.812 1.00 91.25 116 GLN A CA 1
ATOM 890 C C . GLN A 1 116 ? 17.241 -6.304 -23.636 1.00 91.25 116 GLN A C 1
ATOM 892 O O . GLN A 1 116 ? 16.467 -7.253 -23.775 1.00 91.25 116 GLN A O 1
ATOM 897 N N . LEU A 1 117 ? 17.370 -5.639 -22.487 1.00 90.31 117 LEU A N 1
ATOM 898 C CA . LEU A 1 117 ? 16.583 -5.944 -21.306 1.00 90.31 117 LEU A CA 1
ATOM 899 C C . LEU A 1 117 ? 15.085 -5.758 -21.584 1.00 90.31 117 LEU A C 1
ATOM 901 O O . LEU A 1 117 ? 14.304 -6.666 -21.318 1.00 90.31 117 LEU A O 1
ATOM 905 N N . GLU A 1 118 ? 14.681 -4.637 -22.178 1.00 88.81 118 GLU A N 1
ATOM 906 C CA . GLU A 1 118 ? 13.287 -4.387 -22.554 1.00 88.81 118 GLU A CA 1
ATOM 907 C C . GLU A 1 118 ? 12.755 -5.465 -23.509 1.00 88.81 118 GLU A C 1
ATOM 909 O O . GLU A 1 118 ? 11.707 -6.058 -23.248 1.00 88.81 118 GLU A O 1
ATOM 914 N N . GLN A 1 119 ? 13.504 -5.792 -24.567 1.00 89.88 119 GLN A N 1
ATOM 915 C CA . GLN A 1 119 ? 13.131 -6.848 -25.514 1.00 89.88 119 GLN A CA 1
ATOM 916 C C . GLN A 1 119 ? 12.953 -8.201 -24.817 1.00 89.88 119 GLN A C 1
ATOM 918 O O . GLN A 1 119 ? 11.983 -8.909 -25.082 1.00 89.88 119 GLN A O 1
ATOM 923 N N . SER A 1 120 ? 13.848 -8.543 -23.888 1.00 87.12 120 SER A N 1
ATOM 924 C CA . SER A 1 120 ? 13.784 -9.801 -23.142 1.00 87.12 120 SER A CA 1
ATOM 925 C C . SER A 1 120 ? 12.577 -9.886 -22.196 1.00 87.12 120 SER A C 1
ATOM 927 O O . SER A 1 120 ? 11.980 -10.954 -22.065 1.00 87.12 120 SER A O 1
ATOM 929 N N . ILE A 1 121 ? 12.169 -8.762 -21.592 1.00 85.69 121 ILE A N 1
ATOM 930 C CA . ILE A 1 121 ? 10.965 -8.666 -20.751 1.00 85.69 121 ILE A CA 1
ATOM 931 C C . ILE A 1 121 ? 9.704 -8.802 -21.615 1.00 85.69 121 ILE A C 1
ATOM 933 O O . ILE A 1 121 ? 8.774 -9.524 -21.258 1.00 85.69 121 ILE A O 1
ATOM 937 N N . MET A 1 122 ? 9.670 -8.124 -22.765 1.00 85.56 122 MET A N 1
ATOM 938 C CA . MET A 1 122 ? 8.501 -8.087 -23.649 1.00 85.56 122 MET A CA 1
ATOM 939 C C . MET A 1 122 ? 8.334 -9.367 -24.484 1.00 85.56 122 MET A C 1
ATOM 941 O O . MET A 1 122 ? 7.224 -9.677 -24.928 1.00 85.56 122 MET A O 1
ATOM 945 N N . HIS A 1 123 ? 9.412 -10.134 -24.681 1.00 86.00 123 HIS A N 1
ATOM 946 C CA . HIS A 1 123 ? 9.443 -11.337 -25.517 1.00 86.00 123 HIS A CA 1
ATOM 947 C C . HIS A 1 123 ? 10.156 -12.530 -24.842 1.00 86.00 123 HIS A C 1
ATOM 949 O O . HIS A 1 123 ? 11.121 -13.066 -25.389 1.00 86.00 123 HIS A O 1
ATOM 955 N N . PRO A 1 124 ? 9.650 -13.038 -23.702 1.00 69.12 124 PRO A N 1
ATOM 956 C CA . PRO A 1 124 ? 10.357 -14.001 -22.842 1.00 69.12 124 PRO A CA 1
ATOM 957 C C . PRO A 1 124 ? 10.559 -15.405 -23.445 1.00 69.12 124 PRO A C 1
ATOM 959 O O . PRO A 1 124 ? 11.215 -16.248 -22.840 1.00 69.12 124 PRO A O 1
ATOM 962 N N . LEU A 1 125 ? 9.977 -15.684 -24.617 1.00 72.19 125 LEU A N 1
ATOM 963 C CA . LEU A 1 125 ? 10.088 -16.966 -25.325 1.00 72.19 125 LEU A CA 1
ATOM 964 C C . LEU A 1 125 ? 10.982 -16.895 -26.573 1.00 72.19 125 LEU A C 1
ATOM 966 O O . LEU A 1 125 ? 11.145 -17.912 -27.249 1.00 72.19 125 LEU A O 1
ATOM 970 N N . MET A 1 126 ? 11.533 -15.723 -26.913 1.00 59.78 126 MET A N 1
ATOM 971 C CA . MET A 1 126 ? 12.495 -15.623 -28.011 1.00 59.78 126 MET A CA 1
ATOM 972 C C . MET A 1 126 ? 13.895 -16.024 -27.524 1.00 59.78 126 MET A C 1
ATOM 974 O O . MET A 1 126 ? 14.327 -15.550 -26.474 1.00 59.78 126 MET A O 1
ATOM 978 N N . PRO A 1 127 ? 14.613 -16.897 -28.253 1.00 56.12 127 PRO A N 1
ATOM 979 C CA . PRO A 1 127 ? 16.004 -17.192 -27.941 1.00 56.12 127 PRO A CA 1
ATOM 980 C C . PRO A 1 127 ? 16.859 -15.937 -28.169 1.00 56.12 127 PRO A C 1
ATOM 982 O O . PRO A 1 127 ? 16.743 -15.297 -29.216 1.00 56.12 127 PRO A O 1
ATOM 985 N N . ILE A 1 128 ? 17.673 -15.600 -27.166 1.00 57.50 128 ILE A N 1
ATOM 986 C CA . ILE A 1 128 ? 18.651 -14.500 -27.180 1.00 57.50 128 ILE A CA 1
ATOM 987 C C . ILE A 1 128 ? 19.910 -14.946 -27.926 1.00 57.50 128 ILE A C 1
ATOM 989 O O . ILE A 1 128 ? 20.344 -16.099 -27.684 1.00 57.50 128 ILE A O 1
#

Foldseek 3Di:
DQVVLQVCVVVPDQEDEEECCDPPNVVDALVNLLVSLLRNDDDAHEYEYQFNDLPPCNVVRVVSQVSSCVSNVYHYDYPPPSPDCVVVLVLFDPVLNPDDPVVSVVCVVPPVSVVVRVCCSVPVPDDD

Radius of gyration: 20.16 Å; chains: 1; bounding box: 49×30×48 Å

Secondary structure (DSSP, 8-state):
-HHHHHHHHHTT--EEEEE-SSTTGGG--HHHHHHHHHHH--SS-EEEEE-S-SSTTHHHHHHHHHHHHHHHT-EEEESS-TTSHHHHHHHS-HHHHSS-HHHHHHHTT-HHHHHHHHHHHH-TTS--

Sequence (128 aa):
MRALGREAMEAGELGLSTGLLYAPGCFTTKEELSYICKAIFRYNPIYTSHIRNEGNHLIESVQEALDIAEAAGACHDVYPYTASSTTIGVTLPPSYVEMDVSTFLKNLKDHSFVEQLEQSIMHPLMPI

pLDDT: mean 86.66, std 10.7, range [53.03, 96.69]

Organism: NCBI:txid1122184